Protein AF-A0A9Q0EVP9-F1 (afdb_monomer_lite)

Foldseek 3Di:
DCVQLVHDPPDDPVRDDPSSVVSVVVVVVVVCVVPVVVVVDDPVVVVVVVVVVPDPPDVVVVVVVDDPPDDPDPPDPDPDDDDDDDDDDD

Organism: NCBI:txid630683

pLDDT: mean 75.51, std 19.62, range [43.25, 94.69]

Structure (mmCIF, N/CA/C/O backbone):
data_AF-A0A9Q0EVP9-F1
#
_entry.id   AF-A0A9Q0EVP9-F1
#
loop_
_atom_site.group_PDB
_atom_site.id
_atom_site.type_symbol
_atom_site.label_atom_id
_atom_site.label_alt_id
_atom_site.label_comp_id
_atom_site.label_asym_id
_atom_site.label_entity_id
_atom_site.label_seq_id
_atom_site.pdbx_PDB_ins_code
_atom_site.Cartn_x
_atom_site.Cartn_y
_atom_site.Cartn_z
_atom_site.occupancy
_atom_site.B_iso_or_equiv
_atom_site.auth_seq_id
_atom_site.auth_comp_id
_atom_site.auth_asym_id
_atom_site.auth_atom_id
_atom_site.pdbx_PDB_model_num
ATOM 1 N N . MET A 1 1 ? -1.440 -7.079 -2.863 1.00 84.75 1 MET A N 1
ATOM 2 C CA . MET A 1 1 ? -0.782 -5.764 -3.055 1.00 84.75 1 MET A CA 1
ATOM 3 C C . MET A 1 1 ? 0.735 -5.849 -3.233 1.00 84.75 1 MET A C 1
ATOM 5 O O . MET A 1 1 ? 1.122 -6.022 -4.367 1.00 84.75 1 MET A O 1
ATOM 9 N N . LEU A 1 2 ? 1.612 -5.775 -2.213 1.00 87.75 2 LEU A N 1
ATOM 10 C CA . LEU A 1 2 ? 3.075 -5.649 -2.460 1.00 87.75 2 LEU A CA 1
ATOM 11 C C . LEU A 1 2 ? 3.689 -6.820 -3.249 1.00 87.75 2 LEU A C 1
ATOM 13 O O . LEU A 1 2 ? 4.370 -6.600 -4.241 1.00 87.75 2 LEU A O 1
ATOM 17 N N . ARG A 1 3 ? 3.361 -8.065 -2.876 1.00 86.81 3 ARG A N 1
ATOM 18 C CA . ARG A 1 3 ? 3.770 -9.270 -3.631 1.00 86.81 3 ARG A CA 1
ATOM 19 C C . ARG A 1 3 ? 3.145 -9.368 -5.026 1.00 86.81 3 ARG A C 1
ATOM 21 O O . ARG A 1 3 ? 3.645 -10.096 -5.864 1.00 86.81 3 ARG A O 1
ATOM 28 N N . GLU A 1 4 ? 2.013 -8.709 -5.229 1.00 85.62 4 GLU A N 1
ATOM 29 C CA . GLU A 1 4 ? 1.226 -8.764 -6.466 1.00 85.62 4 GLU A CA 1
ATOM 30 C C . GLU A 1 4 ? 1.674 -7.685 -7.456 1.00 85.62 4 GLU A C 1
ATOM 32 O O . GLU A 1 4 ? 1.642 -7.902 -8.658 1.00 85.62 4 GLU A O 1
ATOM 37 N N . ALA A 1 5 ? 2.165 -6.562 -6.934 1.00 86.00 5 ALA A N 1
ATOM 38 C CA . ALA A 1 5 ? 2.802 -5.484 -7.677 1.00 86.00 5 ALA A CA 1
ATOM 39 C C . ALA A 1 5 ? 4.307 -5.721 -7.920 1.00 86.00 5 ALA A C 1
ATOM 41 O O . ALA A 1 5 ? 4.967 -4.838 -8.457 1.00 86.00 5 ALA A O 1
ATOM 42 N N . ASP A 1 6 ? 4.845 -6.872 -7.493 1.00 87.75 6 ASP A N 1
ATOM 43 C CA . ASP A 1 6 ? 6.270 -7.234 -7.577 1.00 87.75 6 ASP A CA 1
ATOM 44 C C . ASP A 1 6 ? 7.212 -6.156 -6.995 1.00 87.75 6 ASP A C 1
ATOM 46 O O . ASP A 1 6 ? 8.255 -5.812 -7.550 1.00 87.75 6 ASP A O 1
ATOM 50 N N . VAL A 1 7 ? 6.808 -5.574 -5.859 1.00 89.75 7 VAL A N 1
ATOM 51 C CA . VAL A 1 7 ? 7.583 -4.552 -5.143 1.00 89.75 7 VAL A CA 1
ATOM 52 C C . VAL A 1 7 ? 8.207 -5.159 -3.890 1.00 89.75 7 VAL A C 1
ATOM 54 O O . VAL A 1 7 ? 7.506 -5.735 -3.052 1.00 89.75 7 VAL A O 1
ATOM 57 N N . ASP A 1 8 ? 9.523 -4.990 -3.734 1.00 89.69 8 ASP A N 1
ATOM 58 C CA . ASP A 1 8 ? 10.242 -5.383 -2.519 1.00 89.69 8 ASP A CA 1
ATOM 59 C C . ASP A 1 8 ? 9.786 -4.507 -1.331 1.00 89.69 8 ASP A C 1
ATOM 61 O O . ASP A 1 8 ? 9.888 -3.278 -1.389 1.00 89.69 8 ASP A O 1
ATOM 65 N N . PRO A 1 9 ? 9.273 -5.112 -0.242 1.00 89.25 9 PRO A N 1
ATOM 66 C CA . PRO A 1 9 ? 8.737 -4.379 0.904 1.00 89.25 9 PRO A CA 1
ATOM 67 C C . PRO A 1 9 ? 9.796 -3.631 1.725 1.00 89.25 9 PRO A C 1
ATOM 69 O O . PRO A 1 9 ? 9.427 -2.853 2.604 1.00 89.25 9 PRO A O 1
ATOM 72 N N . THR A 1 10 ? 11.087 -3.879 1.493 1.00 91.81 10 THR A N 1
ATOM 73 C CA . THR A 1 10 ? 12.189 -3.206 2.196 1.00 91.81 10 THR A CA 1
ATOM 74 C C . THR A 1 10 ? 12.694 -1.956 1.475 1.00 91.81 10 THR A C 1
ATOM 76 O O . THR A 1 10 ? 13.473 -1.196 2.057 1.00 91.81 10 THR A O 1
ATOM 79 N N . LEU A 1 11 ? 12.225 -1.708 0.245 1.00 90.75 11 LEU A N 1
ATOM 80 C CA . LEU A 1 11 ? 12.591 -0.525 -0.529 1.00 90.75 11 LEU A CA 1
ATOM 81 C C . LEU A 1 11 ? 12.139 0.753 0.165 1.00 90.75 11 LEU A C 1
ATOM 83 O O . LEU A 1 11 ? 11.033 0.855 0.707 1.00 90.75 11 LEU A O 1
ATOM 87 N N . ARG A 1 12 ? 12.992 1.776 0.098 1.00 91.00 12 ARG A N 1
ATOM 88 C CA . ARG A 1 12 ? 12.617 3.102 0.582 1.00 91.00 12 ARG A CA 1
ATOM 89 C C . ARG A 1 12 ? 11.641 3.747 -0.403 1.00 91.00 12 ARG A C 1
ATOM 91 O O . ARG A 1 12 ? 11.771 3.548 -1.608 1.00 91.00 12 ARG A O 1
ATOM 98 N N . PRO A 1 13 ? 10.721 4.612 0.059 1.00 90.62 13 PRO A N 1
ATOM 99 C CA . PRO A 1 13 ? 9.783 5.296 -0.834 1.00 90.62 13 PRO A CA 1
ATOM 100 C C . PRO A 1 13 ? 10.458 6.087 -1.965 1.00 90.62 13 PRO A C 1
ATOM 102 O O . PRO A 1 13 ? 9.891 6.236 -3.039 1.00 90.62 13 PRO A O 1
ATOM 105 N N . THR A 1 14 ? 11.681 6.575 -1.736 1.00 92.12 14 THR A N 1
ATOM 106 C CA . THR A 1 14 ? 12.492 7.298 -2.730 1.00 92.12 14 THR A CA 1
ATOM 107 C C . THR A 1 14 ? 13.083 6.405 -3.818 1.00 92.12 14 THR A C 1
ATOM 109 O O . THR A 1 14 ? 13.542 6.913 -4.833 1.00 92.12 14 THR A O 1
ATOM 112 N N . GLU A 1 15 ? 13.124 5.094 -3.594 1.00 92.19 15 GLU A N 1
ATOM 113 C CA . GLU A 1 15 ? 13.680 4.098 -4.515 1.00 92.19 15 GLU A CA 1
ATOM 114 C C . GLU A 1 15 ? 12.588 3.461 -5.388 1.00 92.19 15 GLU A C 1
ATOM 116 O O . GLU A 1 15 ? 12.893 2.657 -6.265 1.00 92.19 15 GLU A O 1
ATOM 121 N N . LEU A 1 16 ? 11.320 3.834 -5.176 1.00 92.00 16 LEU A N 1
ATOM 122 C CA . LEU A 1 16 ? 10.202 3.367 -5.984 1.00 92.00 16 LEU A CA 1
ATOM 123 C C . LEU A 1 16 ? 10.169 4.084 -7.335 1.00 92.00 16 LEU A C 1
ATOM 125 O O . LEU A 1 16 ? 10.040 5.306 -7.426 1.00 92.00 16 LEU A O 1
ATOM 129 N N . SER A 1 17 ? 10.244 3.294 -8.399 1.00 92.81 17 SER A N 1
ATOM 130 C CA . SER A 1 17 ? 10.058 3.759 -9.771 1.00 92.81 17 SER A CA 1
ATOM 131 C C . SER A 1 17 ? 8.583 4.036 -10.081 1.00 92.81 17 SER A C 1
ATOM 133 O O . SER A 1 17 ? 7.674 3.487 -9.455 1.00 92.81 17 SER A O 1
ATOM 135 N N . LEU A 1 18 ? 8.326 4.865 -11.097 1.00 91.94 18 LEU A N 1
ATOM 136 C CA . LEU A 1 18 ? 6.961 5.181 -11.536 1.00 91.94 18 LEU A CA 1
ATOM 137 C C . LEU A 1 18 ? 6.171 3.939 -11.979 1.00 91.94 18 LEU A C 1
ATOM 139 O O . LEU A 1 18 ? 4.964 3.881 -11.755 1.00 91.94 18 LEU A O 1
ATOM 143 N N . ASP A 1 19 ? 6.833 2.939 -12.562 1.00 92.69 19 ASP A N 1
ATOM 144 C CA . ASP A 1 19 ? 6.174 1.695 -12.970 1.00 92.69 19 ASP A CA 1
ATOM 145 C C . ASP A 1 19 ? 5.752 0.855 -11.757 1.00 92.69 19 ASP A C 1
ATOM 147 O O . ASP A 1 19 ? 4.641 0.327 -11.732 1.00 92.69 19 ASP A O 1
ATOM 151 N N . GLN A 1 20 ? 6.566 0.824 -10.698 1.00 92.25 20 GLN A N 1
ATOM 152 C CA . GLN A 1 20 ? 6.190 0.192 -9.428 1.00 92.25 20 GLN A CA 1
ATOM 153 C C . GLN A 1 20 ? 5.021 0.922 -8.756 1.00 92.25 20 GLN A C 1
ATOM 155 O O . GLN A 1 20 ? 4.122 0.279 -8.220 1.00 92.25 20 GLN A O 1
ATOM 160 N N . PHE A 1 21 ? 4.976 2.257 -8.827 1.00 93.62 21 PHE A N 1
ATOM 161 C CA . PHE A 1 21 ? 3.819 3.021 -8.351 1.00 93.62 21 PHE A CA 1
ATOM 162 C C . PHE A 1 21 ? 2.536 2.666 -9.105 1.00 93.62 21 PHE A C 1
ATOM 164 O O . PHE A 1 21 ? 1.491 2.505 -8.475 1.00 93.62 21 PHE A O 1
ATOM 171 N N . ARG A 1 22 ? 2.606 2.518 -10.433 1.00 94.06 22 ARG A N 1
ATOM 172 C CA . ARG A 1 22 ? 1.461 2.086 -11.250 1.00 94.06 22 ARG A CA 1
ATOM 173 C C . ARG A 1 22 ? 0.997 0.686 -10.858 1.00 94.06 22 ARG A C 1
ATOM 175 O O . ARG A 1 22 ? -0.173 0.516 -10.541 1.00 94.06 22 ARG A O 1
ATOM 182 N N . ALA A 1 23 ? 1.918 -0.273 -10.765 1.00 93.88 23 ALA A N 1
ATOM 183 C C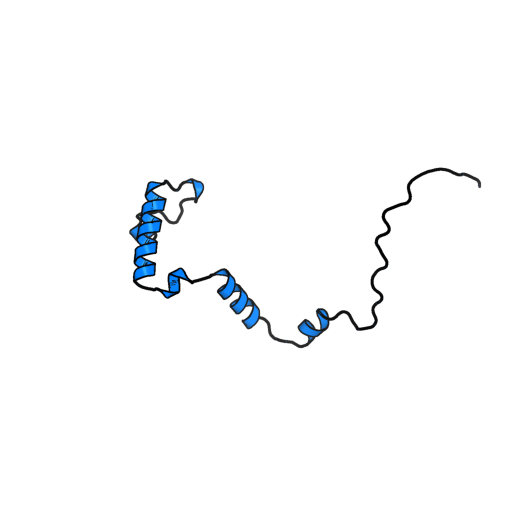A . ALA A 1 23 ? 1.598 -1.638 -10.353 1.00 93.88 23 ALA A CA 1
ATOM 184 C C . ALA A 1 23 ? 0.966 -1.696 -8.948 1.00 93.88 23 ALA A C 1
ATOM 186 O O . ALA A 1 23 ? 0.011 -2.439 -8.719 1.00 93.88 23 ALA A O 1
ATOM 187 N N . LEU A 1 24 ? 1.453 -0.877 -8.006 1.00 94.31 24 LEU A N 1
ATOM 188 C CA . LEU A 1 24 ? 0.852 -0.747 -6.676 1.00 94.31 24 LEU A CA 1
ATOM 189 C C . LEU A 1 24 ? -0.564 -0.170 -6.754 1.00 94.31 24 LEU A C 1
ATOM 191 O O . LEU A 1 24 ? -1.468 -0.715 -6.124 1.00 94.31 24 LEU A O 1
ATOM 195 N N . ALA A 1 25 ? -0.772 0.899 -7.522 1.00 94.19 25 ALA A N 1
ATOM 196 C CA . ALA A 1 25 ? -2.089 1.506 -7.689 1.00 94.19 25 ALA A CA 1
ATOM 197 C C . ALA A 1 25 ? -3.100 0.521 -8.298 1.00 94.19 25 ALA A C 1
ATOM 199 O O . ALA A 1 25 ? -4.212 0.405 -7.783 1.00 94.19 25 ALA A O 1
ATOM 200 N N . ASP A 1 26 ? -2.700 -0.243 -9.316 1.00 94.69 26 ASP A N 1
ATOM 201 C CA . ASP A 1 26 ? -3.551 -1.245 -9.965 1.00 94.69 26 ASP A CA 1
ATOM 202 C C . ASP A 1 26 ? -3.905 -2.392 -9.006 1.00 94.69 26 ASP A C 1
ATOM 204 O O . ASP A 1 26 ? -5.075 -2.762 -8.862 1.00 94.69 26 ASP A O 1
ATOM 208 N N . ALA 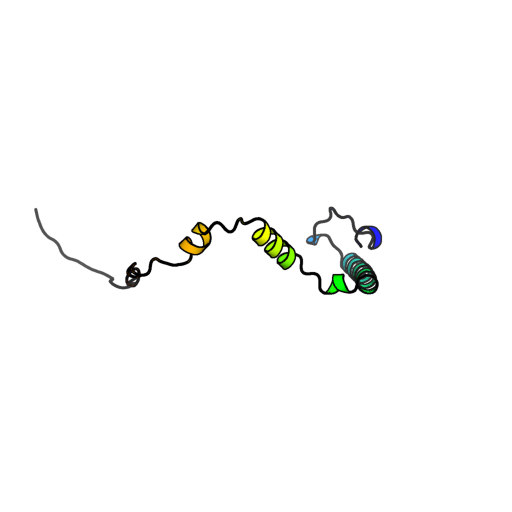A 1 27 ? -2.916 -2.912 -8.270 1.00 94.31 27 ALA A N 1
ATOM 209 C CA . ALA A 1 27 ? -3.143 -3.942 -7.259 1.00 94.31 27 ALA A CA 1
ATOM 210 C C . ALA A 1 27 ? -4.047 -3.440 -6.116 1.00 94.31 27 ALA A C 1
ATOM 212 O O . ALA A 1 27 ? -4.863 -4.196 -5.586 1.00 94.31 27 ALA A O 1
ATOM 213 N N . TYR A 1 28 ? -3.923 -2.167 -5.727 1.00 94.25 28 TYR A N 1
ATOM 214 C CA . TYR A 1 28 ? -4.801 -1.552 -4.732 1.00 94.25 28 TYR A CA 1
ATOM 215 C C . TYR A 1 28 ? -6.226 -1.371 -5.258 1.00 94.25 28 TYR A C 1
ATOM 217 O O . TYR A 1 28 ? -7.176 -1.723 -4.565 1.00 94.25 28 TYR A O 1
ATOM 225 N N . ALA A 1 29 ? -6.392 -0.901 -6.496 1.00 93.75 29 ALA A N 1
ATOM 226 C CA . ALA A 1 29 ? -7.702 -0.751 -7.123 1.00 93.75 29 ALA A CA 1
ATOM 227 C C . ALA A 1 29 ? -8.449 -2.091 -7.200 1.00 93.75 29 ALA A C 1
ATOM 229 O O . ALA A 1 29 ? -9.637 -2.161 -6.876 1.00 93.75 29 ALA A O 1
ATOM 230 N N . TYR A 1 30 ? -7.743 -3.172 -7.544 1.00 93.88 30 TYR A N 1
ATOM 231 C CA . TYR A 1 30 ? -8.300 -4.523 -7.519 1.00 93.88 30 TYR A CA 1
ATOM 232 C C . TYR A 1 30 ? -8.757 -4.949 -6.113 1.00 93.88 30 TYR A C 1
ATOM 234 O O . TYR A 1 30 ? -9.827 -5.540 -5.958 1.00 93.88 30 TYR A O 1
ATOM 242 N N . LEU A 1 31 ? -7.992 -4.614 -5.071 1.00 93.94 31 LEU A N 1
ATOM 243 C CA . LEU A 1 31 ? -8.387 -4.881 -3.686 1.00 93.94 31 LEU A CA 1
ATOM 244 C C . LEU A 1 31 ? -9.605 -4.057 -3.262 1.00 93.94 31 LEU A C 1
ATOM 246 O O . LEU A 1 31 ? -10.523 -4.612 -2.667 1.00 93.94 31 LEU A O 1
ATOM 250 N N . CYS A 1 32 ? -9.671 -2.775 -3.624 1.00 94.06 32 CYS A N 1
ATOM 251 C CA . CYS A 1 32 ? -10.845 -1.940 -3.363 1.00 94.06 32 CYS A CA 1
ATOM 252 C C . CYS A 1 32 ? -12.104 -2.448 -4.077 1.00 94.06 32 CYS A C 1
ATOM 254 O O . CYS A 1 32 ? -13.200 -2.323 -3.537 1.00 94.06 32 CYS A O 1
ATOM 256 N N . ALA A 1 33 ? -11.966 -3.042 -5.267 1.00 93.56 33 ALA A N 1
ATOM 257 C CA . ALA A 1 33 ? -13.090 -3.654 -5.974 1.00 93.56 33 ALA A CA 1
ATOM 258 C C . ALA A 1 33 ? -13.640 -4.898 -5.250 1.00 93.56 33 ALA A C 1
ATOM 260 O O . ALA A 1 33 ? -14.823 -5.208 -5.374 1.00 93.56 33 ALA A O 1
ATOM 261 N N . ARG A 1 34 ? -12.794 -5.610 -4.497 1.00 94.44 34 ARG A N 1
ATOM 262 C CA . ARG A 1 34 ? -13.190 -6.781 -3.700 1.00 94.44 34 ARG A CA 1
ATOM 263 C C . ARG A 1 34 ? -13.747 -6.387 -2.337 1.00 94.44 34 ARG A C 1
ATOM 265 O O . ARG A 1 34 ? -14.757 -6.942 -1.920 1.00 94.44 34 ARG A O 1
ATOM 272 N N . ASP A 1 35 ? -13.109 -5.416 -1.691 1.00 93.31 35 ASP A N 1
ATOM 273 C CA . ASP A 1 35 ? -13.448 -4.938 -0.356 1.00 93.31 35 ASP A CA 1
ATOM 274 C C . ASP A 1 35 ? -13.771 -3.433 -0.400 1.00 93.31 35 ASP A C 1
ATOM 276 O O . ASP A 1 35 ? -12.883 -2.595 -0.211 1.00 93.31 35 ASP A O 1
ATOM 280 N N . PRO A 1 36 ? -15.045 -3.044 -0.610 1.00 89.06 36 PRO A N 1
ATOM 281 C CA . PRO A 1 36 ? -15.422 -1.637 -0.781 1.00 89.06 36 PRO A CA 1
ATOM 282 C C . PRO A 1 36 ? -15.152 -0.779 0.465 1.00 89.06 36 PRO A C 1
ATOM 284 O O . PRO A 1 36 ? -14.934 0.425 0.350 1.00 89.06 36 PRO A O 1
ATOM 287 N N . GLY A 1 37 ? -15.107 -1.389 1.655 1.00 90.50 37 GLY A N 1
ATOM 288 C CA . GLY A 1 37 ? -14.751 -0.700 2.900 1.00 90.50 37 GLY A CA 1
ATOM 289 C C . GLY A 1 37 ? -13.278 -0.286 2.987 1.00 90.50 37 GLY A C 1
ATOM 290 O O . GLY A 1 37 ? -12.945 0.593 3.781 1.00 90.50 37 GLY A O 1
ATOM 291 N N . LEU A 1 38 ? -12.403 -0.874 2.161 1.00 92.38 38 LEU A N 1
ATOM 292 C CA . LEU A 1 38 ? -10.975 -0.561 2.142 1.00 92.38 38 LEU A CA 1
ATOM 293 C C . LEU A 1 38 ? -10.711 0.842 1.585 1.00 92.38 38 LEU A C 1
ATOM 295 O O . LEU A 1 38 ? -9.827 1.537 2.069 1.00 92.38 38 LEU A O 1
ATOM 299 N N . ALA A 1 39 ? -11.512 1.291 0.615 1.00 90.25 39 ALA A N 1
ATOM 300 C CA . ALA A 1 39 ? -11.364 2.622 0.027 1.00 90.25 39 ALA A CA 1
ATOM 301 C C . ALA A 1 39 ? -11.668 3.753 1.027 1.00 90.25 39 ALA A C 1
ATOM 303 O O . ALA A 1 39 ? -11.066 4.818 0.948 1.00 90.25 39 ALA A O 1
ATOM 304 N N . SER A 1 40 ? -12.586 3.521 1.971 1.00 92.31 40 SER A N 1
ATOM 305 C CA . SER A 1 40 ? -12.943 4.463 3.043 1.00 92.31 40 SER A CA 1
ATOM 306 C C . SER A 1 40 ? -12.166 4.236 4.343 1.00 92.31 40 SER A C 1
ATOM 308 O O . SER A 1 40 ? -12.485 4.843 5.365 1.00 92.31 40 SER A O 1
ATOM 310 N N . TYR A 1 41 ? -11.218 3.300 4.350 1.00 94.12 41 TYR A N 1
ATOM 311 C CA . TYR A 1 41 ? -10.493 2.934 5.555 1.00 94.12 41 TYR A CA 1
ATOM 312 C C . TYR A 1 41 ? -9.493 4.026 5.953 1.00 94.12 41 TYR A C 1
ATOM 314 O O . TYR A 1 41 ? -8.583 4.362 5.201 1.00 94.12 41 TYR A O 1
ATOM 322 N N . GLU A 1 42 ? -9.627 4.528 7.181 1.00 93.31 42 GLU A N 1
ATOM 323 C CA . GLU A 1 42 ? -8.763 5.559 7.755 1.00 93.31 42 GLU A CA 1
ATOM 324 C C . GLU A 1 42 ? -8.032 5.020 8.991 1.00 93.31 42 GLU A C 1
ATOM 326 O O . GLU A 1 42 ? -8.575 4.956 10.099 1.00 93.31 42 GLU A O 1
ATOM 331 N N . PHE A 1 43 ? -6.757 4.661 8.821 1.00 92.81 43 PHE A N 1
ATOM 332 C CA . PHE A 1 43 ? -5.933 4.087 9.893 1.00 92.81 43 PHE A CA 1
ATOM 333 C C . PHE A 1 43 ? -5.835 4.999 11.132 1.00 92.81 43 PHE A C 1
ATOM 335 O O . PHE A 1 43 ? -5.796 4.528 12.273 1.00 92.81 43 PHE A O 1
ATOM 342 N N . ARG A 1 44 ? -5.811 6.325 10.929 1.00 92.38 44 ARG A N 1
ATOM 343 C CA . ARG A 1 44 ? -5.676 7.305 12.022 1.00 92.38 44 ARG A CA 1
ATOM 344 C C . ARG A 1 44 ? -6.888 7.308 12.952 1.00 92.38 44 ARG A C 1
ATOM 346 O O . ARG A 1 44 ? -6.710 7.438 14.165 1.00 92.38 44 ARG A O 1
ATOM 353 N N . GLU A 1 45 ? -8.088 7.142 12.403 1.00 91.81 45 GLU A N 1
ATOM 354 C CA . GLU A 1 45 ? -9.322 7.069 13.189 1.00 91.81 45 GLU A CA 1
ATOM 355 C C . GLU A 1 45 ? -9.371 5.783 14.017 1.00 91.81 45 GLU A C 1
ATOM 357 O O . GLU A 1 45 ? -9.657 5.825 15.215 1.00 91.81 45 GLU A O 1
ATOM 362 N N . GLU A 1 46 ? -8.978 4.645 13.438 1.00 90.94 46 GLU A N 1
ATOM 363 C CA . GLU A 1 46 ? -8.886 3.387 14.184 1.00 90.94 46 GLU A CA 1
ATOM 364 C C . GLU A 1 46 ? -7.895 3.498 15.355 1.00 90.94 46 GLU A C 1
ATOM 366 O O . GLU A 1 46 ? -8.184 3.070 16.478 1.00 90.94 46 GLU A O 1
ATOM 371 N N . LEU A 1 47 ? -6.738 4.128 15.129 1.00 91.94 47 LEU A N 1
ATOM 372 C CA . LEU A 1 47 ? -5.746 4.354 16.177 1.00 91.94 47 LEU A CA 1
ATOM 373 C C . LEU A 1 47 ? -6.284 5.272 17.287 1.00 91.94 47 LEU A C 1
ATOM 375 O O . LEU A 1 47 ? -6.092 4.995 18.474 1.00 91.94 47 LEU A O 1
ATOM 379 N N . ARG A 1 48 ? -7.010 6.334 16.919 1.00 91.12 48 ARG A N 1
ATOM 380 C CA . ARG A 1 48 ? -7.671 7.245 17.865 1.00 91.12 48 ARG A CA 1
ATOM 381 C C . ARG A 1 48 ? -8.685 6.502 18.737 1.00 91.12 48 ARG A C 1
ATOM 383 O O . ARG A 1 48 ? -8.670 6.673 19.957 1.00 91.12 48 ARG A O 1
ATOM 390 N N . LEU A 1 49 ? -9.529 5.660 18.142 1.00 90.94 49 LEU A N 1
ATOM 391 C CA . LEU A 1 49 ? -10.513 4.856 18.871 1.00 90.94 49 LEU A CA 1
ATOM 392 C C . LEU A 1 49 ? -9.838 3.860 19.822 1.00 90.94 49 LEU A C 1
ATOM 394 O O . LEU A 1 49 ? -10.243 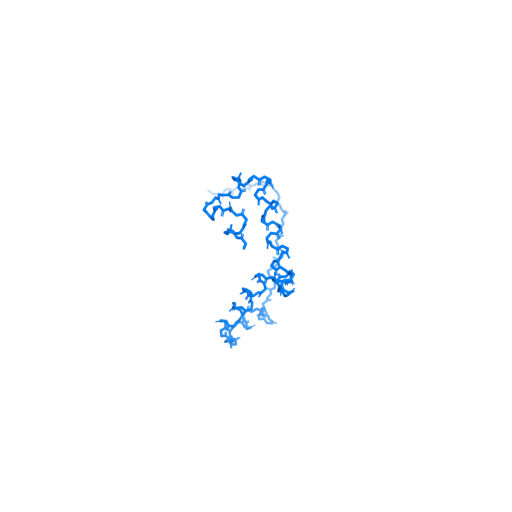3.752 20.979 1.00 90.94 49 LEU A O 1
ATOM 398 N N . LYS A 1 50 ? -8.754 3.203 19.389 1.00 89.75 50 LYS A N 1
ATOM 399 C CA . LYS A 1 50 ? -7.953 2.314 20.250 1.00 89.75 50 LYS A CA 1
ATOM 400 C C . LYS A 1 50 ? -7.359 3.050 21.451 1.00 89.75 50 LYS A C 1
ATOM 402 O O . LYS A 1 50 ? -7.366 2.513 22.557 1.00 89.75 50 LYS A O 1
ATOM 407 N N . HIS A 1 51 ? -6.857 4.269 21.263 1.00 90.00 51 HIS A N 1
ATOM 408 C CA . HIS A 1 51 ? -6.340 5.085 22.365 1.00 90.00 51 HIS A CA 1
ATOM 409 C C . HIS A 1 51 ? -7.441 5.520 23.338 1.00 90.00 51 HIS A C 1
ATOM 411 O O . HIS A 1 51 ? -7.218 5.508 24.547 1.00 90.00 51 HIS A O 1
ATOM 417 N N . LEU A 1 52 ? -8.631 5.862 22.835 1.00 87.94 52 LEU A N 1
ATOM 418 C CA . LEU A 1 52 ? -9.786 6.196 23.673 1.00 87.94 52 LEU A CA 1
ATOM 419 C C . LEU A 1 52 ? -10.277 4.986 24.475 1.00 87.94 52 LEU A C 1
ATOM 421 O O . LEU A 1 52 ? -10.531 5.123 25.665 1.00 87.94 52 LEU A O 1
ATOM 425 N N . ALA A 1 53 ? -10.341 3.803 23.860 1.00 84.31 53 ALA A N 1
ATOM 426 C CA . ALA A 1 53 ? -10.766 2.570 24.523 1.00 84.31 53 ALA A CA 1
ATOM 427 C C . ALA A 1 53 ? -9.782 2.089 25.606 1.00 84.31 53 ALA A C 1
ATOM 429 O O . ALA A 1 53 ? -10.190 1.475 26.586 1.00 84.31 53 ALA A O 1
ATOM 430 N N . ARG A 1 54 ? -8.480 2.369 25.448 1.00 80.62 54 ARG A N 1
ATOM 431 C CA . ARG A 1 54 ? -7.446 2.039 26.447 1.00 80.62 54 ARG A CA 1
ATOM 432 C C . ARG A 1 54 ? -7.387 3.014 27.616 1.00 80.62 54 ARG A C 1
ATOM 434 O O . ARG A 1 54 ? -6.711 2.719 28.598 1.00 80.62 54 ARG A O 1
ATOM 441 N N . ARG A 1 55 ? -8.032 4.176 27.512 1.00 68.31 55 ARG A N 1
ATOM 442 C CA . ARG A 1 55 ? -8.046 5.167 28.580 1.00 68.31 55 ARG A CA 1
ATOM 443 C C . ARG A 1 55 ? -9.157 4.773 29.558 1.00 68.31 55 ARG A C 1
ATOM 445 O O . ARG A 1 55 ? -10.324 4.928 29.199 1.00 68.31 55 ARG A O 1
ATOM 452 N N . PRO A 1 56 ? -8.850 4.259 30.765 1.00 59.50 56 PRO A N 1
ATOM 453 C CA . PRO A 1 56 ? -9.884 4.149 31.780 1.00 59.50 56 PRO A CA 1
ATOM 454 C C . PRO A 1 56 ? -10.444 5.557 31.987 1.00 59.50 56 PRO A C 1
ATOM 456 O O . PRO A 1 56 ? -9.686 6.511 32.172 1.00 59.50 56 PRO A O 1
ATOM 459 N N . GLN A 1 57 ? -11.762 5.713 31.883 1.00 56.25 57 GLN A N 1
ATOM 460 C CA . GLN A 1 57 ? -12.421 6.940 32.309 1.00 56.25 57 GLN A CA 1
ATOM 461 C C . GLN A 1 57 ? -12.358 7.004 33.840 1.00 56.25 57 GLN A C 1
ATOM 463 O O . GLN A 1 57 ? -13.339 6.742 34.522 1.00 56.25 57 GLN A O 1
ATOM 468 N N . THR A 1 58 ? -11.188 7.301 34.400 1.00 58.09 58 THR A N 1
ATOM 469 C CA . THR A 1 58 ? -11.099 7.812 35.764 1.00 58.09 58 THR A CA 1
ATOM 470 C C . THR A 1 58 ? -11.477 9.285 35.726 1.00 58.09 58 THR A C 1
ATOM 472 O O . THR A 1 58 ? -10.935 10.069 34.939 1.00 58.09 58 THR A O 1
ATOM 475 N N . GLU A 1 59 ? -12.438 9.653 36.571 1.00 55.62 59 GLU A N 1
ATOM 476 C CA . GLU A 1 59 ? -13.019 10.996 36.690 1.00 55.62 59 GLU A CA 1
ATOM 477 C C . GLU A 1 59 ? -11.961 12.111 36.851 1.00 55.62 59 GLU A C 1
ATOM 479 O O . GLU A 1 59 ? -12.183 13.245 36.423 1.00 55.62 59 GLU A O 1
ATOM 484 N N . GLU A 1 60 ? -10.755 11.782 37.330 1.00 54.47 60 GLU A N 1
ATOM 485 C CA . GLU A 1 60 ? -9.585 12.673 37.387 1.00 54.47 60 GLU A CA 1
ATOM 486 C C . GLU A 1 60 ? -9.189 13.284 36.034 1.00 54.47 60 GLU A C 1
ATOM 488 O O . GLU A 1 60 ? -8.762 14.437 35.961 1.00 54.47 60 GLU A O 1
ATOM 493 N N . THR A 1 61 ? -9.362 12.555 34.929 1.00 54.31 61 THR A N 1
ATOM 494 C CA . THR A 1 61 ? -8.954 13.047 33.604 1.00 54.31 61 THR A CA 1
ATOM 495 C C . THR A 1 61 ? -9.907 14.121 33.063 1.00 54.31 61 THR A C 1
ATOM 497 O O . THR A 1 61 ? -9.490 15.015 32.321 1.00 54.31 61 THR A O 1
ATOM 500 N N . LEU A 1 62 ? -11.191 14.044 33.426 1.00 54.06 62 LEU A N 1
ATOM 501 C CA . LEU A 1 62 ? -12.189 15.067 33.097 1.00 54.06 62 LEU A CA 1
ATOM 502 C C . LEU A 1 62 ? -12.053 16.284 34.022 1.00 54.06 62 LEU A C 1
ATOM 504 O O . LEU A 1 62 ? -12.224 17.412 33.559 1.00 54.06 62 LEU A O 1
ATOM 508 N N . ALA A 1 63 ? -11.663 16.071 35.283 1.00 56.59 63 ALA A N 1
ATOM 509 C CA . ALA A 1 63 ? -11.395 17.143 36.238 1.00 56.59 63 ALA A CA 1
ATOM 510 C C . ALA A 1 63 ? -10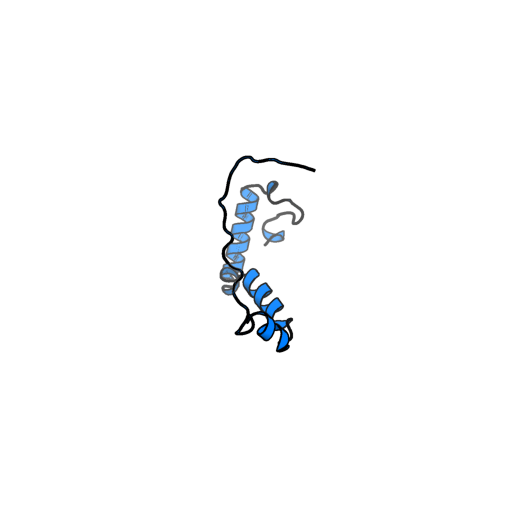.191 18.017 35.836 1.00 56.59 63 ALA A C 1
ATOM 512 O O . ALA A 1 63 ? -10.244 19.229 36.013 1.00 56.59 63 ALA A O 1
ATOM 513 N N . LEU A 1 64 ? -9.145 17.447 35.220 1.00 56.28 64 LEU A N 1
ATOM 514 C CA . LEU A 1 64 ? -7.942 18.205 34.838 1.00 56.28 64 LEU A CA 1
ATOM 515 C C . LEU A 1 64 ? -8.111 19.099 33.593 1.00 56.28 64 LEU A C 1
ATOM 517 O O . LEU A 1 64 ? -7.313 20.007 33.375 1.00 56.28 64 LEU A O 1
ATOM 521 N N . ARG A 1 65 ? -9.126 18.855 32.747 1.00 57.00 65 ARG A N 1
ATOM 522 C CA . ARG A 1 65 ? -9.405 19.704 31.566 1.00 57.00 65 ARG A CA 1
ATOM 523 C C . ARG A 1 65 ? -10.308 20.893 31.880 1.00 57.00 65 ARG A C 1
ATOM 525 O O . ARG A 1 65 ? -10.460 21.767 31.029 1.00 57.00 65 ARG A O 1
ATOM 532 N N . ARG A 1 66 ? -10.903 20.937 33.074 1.00 54.03 66 ARG A N 1
ATOM 533 C CA . ARG A 1 66 ? -11.641 22.101 33.553 1.00 54.03 66 ARG A CA 1
ATOM 534 C C . ARG A 1 66 ? -10.697 22.910 34.445 1.00 54.03 66 ARG A C 1
ATOM 536 O O . ARG A 1 66 ? -10.365 22.427 35.525 1.00 54.03 66 ARG A O 1
ATOM 543 N N . PRO A 1 67 ? -10.265 24.123 34.050 1.00 55.84 67 PRO A N 1
ATOM 544 C CA . PRO A 1 67 ? -9.627 25.003 35.017 1.00 55.84 67 PRO A CA 1
ATOM 545 C C . PRO A 1 67 ? -10.603 25.191 36.191 1.00 55.84 67 PRO A C 1
ATOM 547 O O . PRO A 1 67 ? -11.808 25.365 35.952 1.00 55.84 67 PRO A O 1
ATOM 550 N N . PRO A 1 68 ? -10.141 25.085 37.452 1.00 54.03 68 PRO A N 1
ATOM 551 C CA . PRO A 1 68 ? -11.006 25.305 38.601 1.00 54.03 68 PRO A CA 1
ATOM 552 C C . PRO A 1 68 ? -11.665 26.673 38.434 1.00 54.03 68 PRO A C 1
ATOM 554 O O . PRO A 1 68 ? -11.012 27.636 38.038 1.00 54.03 68 PRO A O 1
ATOM 557 N N . SER A 1 69 ? -12.968 26.740 38.709 1.00 56.78 69 SER A N 1
ATOM 558 C CA . SER A 1 69 ? -13.864 27.883 38.461 1.00 56.78 69 SER A CA 1
ATOM 559 C C . SER A 1 69 ? -13.502 29.184 39.213 1.00 56.78 69 SER A C 1
ATOM 561 O O . SER A 1 69 ? -14.356 30.049 39.376 1.00 56.78 69 SER A O 1
ATOM 563 N N . GLY A 1 70 ? -12.268 29.335 39.688 1.00 55.88 70 GLY A N 1
ATOM 564 C CA . GLY A 1 70 ? -11.768 30.500 40.408 1.00 55.88 70 GLY A CA 1
ATOM 565 C C . GLY A 1 70 ? -10.265 30.746 40.255 1.00 55.88 70 GLY A C 1
ATOM 566 O O . GLY A 1 70 ? -9.715 31.498 41.051 1.00 55.88 70 GLY A O 1
ATOM 567 N N . ALA A 1 71 ? -9.578 30.133 39.282 1.00 51.34 71 ALA A N 1
ATOM 568 C CA . ALA A 1 71 ? -8.207 30.541 38.976 1.00 51.34 71 ALA A CA 1
ATOM 569 C C . ALA A 1 71 ? -8.241 31.845 38.153 1.00 51.34 71 ALA A C 1
ATOM 571 O O . ALA A 1 71 ? -8.849 31.848 37.078 1.00 51.34 71 ALA A O 1
ATOM 572 N N . PRO A 1 72 ? -7.629 32.950 38.619 1.00 50.12 72 PRO A N 1
ATOM 573 C CA . PRO A 1 72 ? -7.475 34.130 37.783 1.00 50.12 72 PRO A CA 1
ATOM 574 C C . PRO A 1 72 ? -6.619 33.755 36.569 1.00 50.12 72 PRO A C 1
ATOM 576 O O . PRO A 1 72 ? -5.596 33.079 36.704 1.00 50.12 72 PRO A O 1
ATOM 579 N N . PHE A 1 73 ? -7.062 34.158 35.376 1.00 53.62 73 PHE A N 1
ATOM 580 C CA . PHE A 1 73 ? -6.247 34.074 34.165 1.00 53.62 73 PHE A CA 1
ATOM 581 C C . PHE A 1 73 ? -4.883 34.728 34.440 1.00 53.62 73 PHE A C 1
ATOM 583 O O . PHE A 1 73 ? -4.861 35.776 35.094 1.00 53.62 73 PHE A O 1
ATOM 590 N N . PRO A 1 74 ? -3.756 34.159 33.968 1.00 51.59 74 PRO A N 1
ATOM 591 C CA . PRO A 1 74 ? -2.501 34.889 34.013 1.00 51.59 74 PRO A CA 1
ATOM 592 C C . PRO A 1 74 ? -2.715 36.183 33.230 1.00 51.59 74 PRO A C 1
ATOM 594 O O . PRO A 1 74 ? -3.107 36.149 32.060 1.00 51.59 74 PRO A O 1
ATOM 597 N N . ALA A 1 75 ? -2.552 37.306 33.929 1.00 49.31 75 ALA A N 1
ATOM 598 C CA . ALA A 1 75 ? -2.596 38.624 33.330 1.00 49.31 75 ALA A CA 1
ATOM 599 C C . ALA A 1 75 ? -1.656 38.632 32.120 1.00 49.31 75 ALA A C 1
ATOM 601 O O . ALA A 1 75 ? -0.573 38.045 32.165 1.00 49.31 75 ALA A O 1
ATOM 602 N N . SER A 1 76 ? -2.167 39.215 31.041 1.00 46.50 76 SER A N 1
ATOM 603 C CA . SER A 1 76 ? -1.467 39.651 29.837 1.00 46.50 76 SER A CA 1
ATOM 604 C C . SER A 1 76 ? 0.058 39.580 29.921 1.00 46.50 76 SER A C 1
ATOM 606 O O . SER A 1 76 ? 0.693 40.222 30.750 1.00 46.50 76 SER A O 1
ATOM 608 N N . PHE A 1 77 ? 0.646 38.817 29.001 1.00 45.69 77 PHE A N 1
ATOM 609 C CA . PHE A 1 77 ? 2.033 39.002 28.606 1.00 45.69 77 PHE A CA 1
ATOM 610 C C . PHE A 1 77 ? 2.144 40.419 28.027 1.00 45.69 77 PHE A C 1
ATOM 612 O O . PHE A 1 77 ? 1.759 40.622 26.879 1.00 45.69 77 PHE A O 1
ATOM 619 N N . ASP A 1 78 ? 2.564 41.387 28.843 1.00 47.00 78 ASP A N 1
ATOM 620 C CA . ASP A 1 78 ? 2.831 42.765 28.425 1.00 47.00 78 ASP A CA 1
ATOM 621 C C . ASP A 1 78 ? 4.187 42.808 27.700 1.00 47.00 78 ASP A C 1
ATOM 623 O O . ASP A 1 78 ? 5.224 42.590 28.335 1.00 47.00 78 ASP A O 1
ATOM 627 N N . PRO A 1 79 ? 4.225 43.051 26.377 1.00 53.41 79 PRO A N 1
ATOM 628 C CA . PRO A 1 79 ? 5.453 43.076 25.609 1.00 53.41 79 PRO A CA 1
ATOM 629 C C . PRO A 1 79 ? 5.785 44.521 25.224 1.00 53.41 79 PRO A C 1
ATOM 631 O O . PRO A 1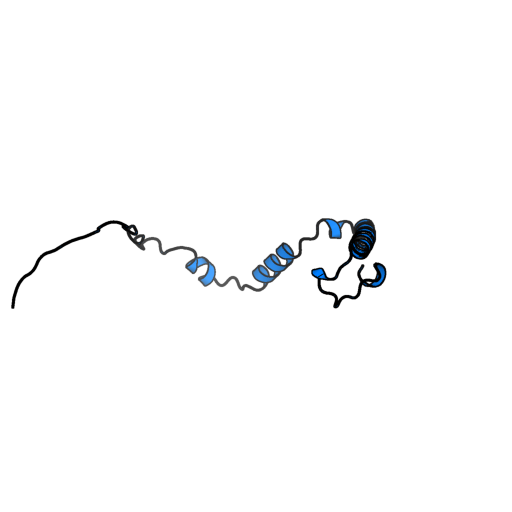 79 ? 5.750 44.846 24.048 1.00 53.41 79 PRO A O 1
ATOM 634 N N . GLU A 1 80 ? 6.059 45.407 26.184 1.00 45.06 80 GLU A N 1
ATOM 635 C CA . GLU A 1 80 ? 6.669 46.715 25.891 1.00 45.06 80 GLU A CA 1
ATOM 636 C C . GLU A 1 80 ? 7.119 47.431 27.173 1.00 45.06 80 GLU A C 1
ATOM 638 O O . GLU A 1 80 ? 6.290 47.828 27.988 1.00 45.06 80 GLU A O 1
ATOM 643 N N . ALA A 1 81 ? 8.431 47.611 27.339 1.00 47.00 81 ALA A N 1
ATOM 644 C CA . ALA A 1 81 ? 9.028 48.825 27.901 1.00 47.00 81 ALA A CA 1
ATOM 645 C C . ALA A 1 81 ? 10.549 48.738 27.732 1.00 47.00 81 ALA A C 1
ATOM 647 O O . ALA A 1 81 ? 11.269 48.125 28.521 1.00 47.00 81 ALA A O 1
ATOM 648 N N . ASP A 1 82 ? 10.983 49.322 26.626 1.00 45.12 82 ASP A N 1
ATOM 649 C CA . ASP A 1 82 ? 12.359 49.635 26.287 1.00 45.12 82 ASP A CA 1
ATOM 650 C C . ASP A 1 82 ? 12.955 50.700 27.238 1.00 45.12 82 ASP A C 1
ATOM 652 O O . ASP A 1 82 ? 12.243 51.537 27.791 1.00 45.12 82 ASP A O 1
ATOM 656 N N . ASP A 1 83 ? 14.282 50.656 27.319 1.00 46.59 83 ASP A N 1
ATOM 657 C CA . ASP A 1 83 ? 15.256 51.738 27.499 1.00 46.59 83 ASP A CA 1
ATOM 658 C C . ASP A 1 83 ? 15.417 52.600 28.783 1.00 46.59 83 ASP A C 1
ATOM 660 O O . ASP A 1 83 ? 14.507 53.191 29.354 1.00 46.59 83 ASP A O 1
ATOM 664 N N . SER A 1 84 ? 16.712 52.795 29.072 1.00 50.22 84 SER A N 1
ATOM 665 C CA . SER A 1 84 ? 17.388 53.987 29.613 1.00 50.22 84 SER A CA 1
ATOM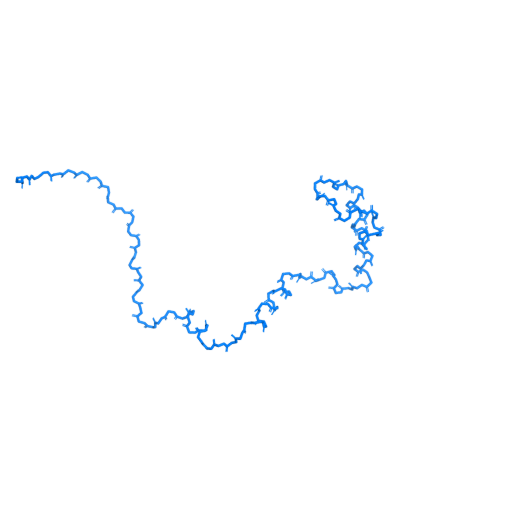 666 C C . SER A 1 84 ? 17.297 54.439 31.086 1.00 50.22 84 SER A C 1
ATOM 668 O O . SER A 1 84 ? 16.362 55.088 31.536 1.00 50.22 84 SER A O 1
ATOM 670 N N . SER A 1 85 ? 18.485 54.341 31.710 1.00 49.47 85 SER A N 1
ATOM 671 C CA . SER A 1 85 ? 19.206 55.385 32.476 1.00 49.47 85 SER A CA 1
ATOM 672 C C . SER A 1 85 ? 18.744 55.829 33.877 1.00 49.47 85 SER A C 1
ATOM 674 O O . SER A 1 85 ? 17.713 56.467 34.047 1.00 49.47 85 SER A O 1
ATOM 676 N N . GLY A 1 86 ? 19.660 55.696 34.858 1.00 45.34 86 GLY A N 1
ATOM 677 C CA . GLY A 1 86 ? 19.726 56.574 36.044 1.00 45.34 86 GLY A CA 1
ATOM 678 C C . GLY A 1 86 ? 20.370 55.984 37.317 1.00 45.34 86 GLY A C 1
ATOM 679 O O . GLY A 1 86 ? 19.727 55.239 38.040 1.00 45.34 86 GLY A O 1
ATOM 680 N N . LYS A 1 87 ? 21.626 56.368 37.618 1.00 43.25 87 LYS A N 1
ATOM 681 C CA . LYS A 1 87 ? 22.348 56.283 38.931 1.00 43.25 87 LYS A CA 1
ATOM 682 C C . LYS A 1 87 ? 21.563 56.988 40.084 1.00 43.25 87 LYS A C 1
ATOM 684 O O . LYS A 1 87 ? 20.675 57.754 39.713 1.00 43.25 87 LYS A O 1
ATOM 689 N N . PRO A 1 88 ? 21.888 56.892 41.415 1.00 48.78 88 PRO A N 1
ATOM 690 C CA . PRO A 1 88 ? 23.232 56.764 42.035 1.00 48.78 88 PRO A CA 1
ATOM 691 C C . PRO A 1 88 ? 23.373 55.990 43.390 1.00 48.78 88 PRO A C 1
ATOM 693 O O . PRO A 1 88 ? 22.406 55.527 43.978 1.00 48.78 88 PRO A O 1
ATOM 696 N N . GLU A 1 89 ? 24.633 55.933 43.863 1.00 46.12 89 GLU A N 1
ATOM 697 C CA . GLU A 1 89 ? 25.145 55.897 45.260 1.00 46.12 89 GLU A CA 1
ATOM 698 C C . GLU A 1 89 ? 24.774 54.766 46.248 1.00 46.12 89 GLU A C 1
ATOM 700 O O . GLU A 1 89 ? 23.661 54.693 46.762 1.00 46.12 89 GLU A O 1
ATOM 705 N N . ARG A 1 90 ? 25.797 54.009 46.679 1.00 49.06 90 ARG A N 1
ATOM 706 C CA . ARG A 1 90 ? 26.521 54.206 47.957 1.00 49.06 90 ARG A CA 1
ATOM 707 C C . ARG A 1 90 ? 27.905 53.563 47.906 1.00 49.06 90 ARG A C 1
ATOM 709 O O . ARG A 1 90 ? 28.055 52.574 47.157 1.00 49.06 90 ARG A O 1
#

InterPro domains:
  IPR023165 rRNA adenine dimethylase-like, C-terminal [G3DSA:1.10.8.100] (1-49)

Sequence (90 aa):
MLREADVDPTLRPTELSLDQFRALADAYAYLCARDPGLASYEFREELRLKHLARRPQTEETLALRRPPSGAPFPASFDPEADDSSGKPER

Secondary structure (DSSP, 8-state):
-TTTTT--TTS-GGG--HHHHHHHHHHHHHHHHH-HHHHT--HHHHHHHHHHHHS---THHHHTTS--TTPPPPP---------------

Radius of gyration: 28.98 Å; chains: 1; bounding box: 42×66×61 Å